Protein AF-A0A7Y2X3U1-F1 (afdb_monomer_lite)

Sequence (58 aa):
MKKLLLFFLLLSLACTSDDPEIEILGEWQLVEVLADPGDGSGKFKSVDSNKRITFFED

Structure (mmCIF, N/CA/C/O backbone):
data_AF-A0A7Y2X3U1-F1
#
_entry.id   AF-A0A7Y2X3U1-F1
#
loop_
_atom_site.group_PDB
_atom_site.id
_atom_site.type_symbol
_atom_site.label_atom_id
_atom_site.label_alt_id
_atom_site.label_comp_id
_atom_site.label_asym_id
_atom_site.label_entity_id
_atom_site.label_seq_id
_atom_site.pdbx_PDB_ins_code
_atom_site.Cartn_x
_atom_site.Cartn_y
_atom_site.Cartn_z
_atom_site.occupancy
_atom_site.B_iso_or_equiv
_atom_site.auth_seq_id
_atom_site.auth_comp_id
_atom_site.auth_asym_id
_atom_site.auth_atom_id
_atom_site.pdbx_PDB_model_num
ATOM 1 N N . MET A 1 1 ? -22.611 -4.278 54.815 1.00 59.19 1 MET A N 1
ATOM 2 C CA . MET A 1 1 ? -22.528 -5.316 53.762 1.00 59.19 1 MET A CA 1
ATOM 3 C C . MET A 1 1 ? -23.259 -4.895 52.485 1.00 59.19 1 MET A C 1
ATOM 5 O O . MET A 1 1 ? -22.589 -4.571 51.520 1.00 59.19 1 MET A O 1
ATOM 9 N N . LYS A 1 2 ? -24.602 -4.789 52.476 1.00 69.00 2 LYS A N 1
ATOM 10 C CA . LYS A 1 2 ? -25.388 -4.469 51.259 1.00 69.00 2 LYS A CA 1
ATOM 11 C C . LYS A 1 2 ? -25.041 -3.122 50.597 1.00 69.00 2 LYS A C 1
ATOM 13 O O . LYS A 1 2 ? -24.952 -3.054 49.381 1.00 69.00 2 LYS A O 1
ATOM 18 N N . LYS A 1 3 ? -24.776 -2.076 51.394 1.00 74.50 3 LYS A N 1
ATOM 19 C CA . LYS A 1 3 ? -24.358 -0.748 50.894 1.00 74.50 3 LYS A CA 1
ATOM 20 C C . LYS A 1 3 ? -22.984 -0.765 50.204 1.00 74.50 3 LYS A C 1
ATOM 22 O O . LYS A 1 3 ? -22.778 -0.033 49.250 1.00 74.50 3 LYS A O 1
ATOM 27 N N . LEU A 1 4 ? -22.076 -1.626 50.673 1.00 82.44 4 LEU A N 1
ATOM 28 C CA . LEU A 1 4 ? -20.745 -1.793 50.083 1.00 82.44 4 LEU A CA 1
ATOM 29 C C . LEU A 1 4 ? -20.826 -2.575 48.763 1.00 82.44 4 LEU A C 1
ATOM 31 O O . LEU A 1 4 ? -20.143 -2.242 47.804 1.00 82.44 4 LEU A O 1
ATOM 35 N N . LEU A 1 5 ? -21.731 -3.557 48.703 1.00 81.88 5 LEU A N 1
ATOM 36 C CA . LEU A 1 5 ? -22.041 -4.301 47.483 1.00 81.88 5 LEU A CA 1
ATOM 37 C C . LEU A 1 5 ? -22.617 -3.386 46.389 1.00 81.88 5 LEU A C 1
ATOM 39 O O . LEU A 1 5 ? -22.221 -3.473 45.233 1.00 81.88 5 LEU A O 1
ATOM 43 N N . LEU A 1 6 ? -23.516 -2.472 46.773 1.00 83.06 6 LEU A N 1
ATOM 44 C CA . LEU A 1 6 ? -24.117 -1.497 45.861 1.00 83.06 6 LEU A CA 1
ATOM 45 C C . LEU A 1 6 ? -23.075 -0.515 45.297 1.00 83.06 6 LEU A C 1
ATOM 47 O O . LEU A 1 6 ? -23.147 -0.137 44.135 1.00 83.06 6 LEU A O 1
ATOM 51 N N . PHE A 1 7 ? -22.090 -0.132 46.112 1.00 83.62 7 PHE A N 1
ATOM 52 C CA . PHE A 1 7 ? -20.998 0.754 45.705 1.00 83.62 7 PHE A CA 1
ATOM 53 C C . PHE A 1 7 ? -20.055 0.089 44.690 1.00 83.62 7 PHE A C 1
ATOM 55 O O . PHE A 1 7 ? -19.692 0.705 43.693 1.00 83.62 7 PHE A O 1
ATOM 62 N N . PHE A 1 8 ? -19.725 -1.191 44.889 1.00 81.38 8 PHE A N 1
ATOM 63 C CA . PHE A 1 8 ? -18.943 -1.966 43.918 1.00 81.38 8 PHE A CA 1
ATOM 64 C C . PHE A 1 8 ? -19.675 -2.163 42.583 1.00 81.38 8 PHE A C 1
ATOM 66 O O . PHE A 1 8 ? -19.042 -2.101 41.534 1.00 81.38 8 PHE A O 1
ATOM 73 N N . LEU A 1 9 ? -21.000 -2.335 42.613 1.00 81.38 9 LEU A N 1
ATOM 74 C CA . LEU A 1 9 ? -21.827 -2.451 41.406 1.00 81.38 9 LEU A CA 1
ATOM 75 C C . LEU A 1 9 ? -21.882 -1.145 40.592 1.00 81.38 9 LEU A C 1
ATOM 77 O O . LEU A 1 9 ? -21.971 -1.172 39.369 1.00 81.38 9 LEU A O 1
ATOM 81 N N . LEU A 1 10 ? -21.815 0.008 41.261 1.00 80.94 10 LEU A N 1
ATOM 82 C CA . LEU A 1 10 ? -21.771 1.313 40.596 1.00 80.94 10 LEU A CA 1
ATOM 83 C C . LEU A 1 10 ? -20.405 1.585 39.948 1.00 80.94 10 LEU A C 1
ATOM 85 O O . LEU A 1 10 ? -20.348 2.177 38.876 1.00 80.94 10 LEU A O 1
ATOM 89 N N . LEU A 1 11 ? -19.314 1.116 40.560 1.00 78.44 11 LEU A N 1
ATOM 90 C CA . LEU A 1 11 ? -17.959 1.261 40.017 1.00 78.44 11 LEU A CA 1
ATOM 91 C C . LEU A 1 11 ? -17.734 0.434 38.744 1.00 78.44 11 LEU A C 1
ATOM 93 O O . LEU A 1 11 ? -16.984 0.864 37.873 1.00 78.44 11 LEU A O 1
ATOM 97 N N . SER A 1 12 ? -18.403 -0.715 38.594 1.00 72.31 12 SER A N 1
ATOM 98 C CA . SER A 1 12 ? -18.300 -1.530 37.374 1.00 72.31 12 SER A CA 1
ATOM 99 C C . SER A 1 12 ? -19.001 -0.917 36.158 1.00 72.31 12 SER A C 1
ATOM 101 O O . SER A 1 12 ? -18.674 -1.276 35.035 1.00 72.31 12 SER A O 1
ATOM 103 N N . LEU A 1 13 ? -19.941 0.013 36.362 1.00 75.88 13 LEU A N 1
ATOM 104 C CA . LEU A 1 13 ? -20.644 0.711 35.276 1.00 75.88 13 LEU A CA 1
ATOM 105 C C . LEU A 1 13 ? -19.841 1.891 34.702 1.00 75.88 13 LEU A C 1
ATOM 107 O O . LEU A 1 13 ? -20.215 2.430 33.669 1.00 75.88 13 LEU A O 1
ATOM 111 N N . ALA A 1 14 ? -18.756 2.306 35.366 1.00 72.44 14 ALA A N 1
ATOM 112 C CA . ALA A 1 14 ? -17.932 3.445 34.954 1.00 72.44 14 ALA A CA 1
ATOM 113 C C . ALA A 1 14 ? -16.816 3.074 33.959 1.00 72.44 14 ALA A C 1
ATOM 115 O O . ALA A 1 14 ? -16.111 3.956 33.474 1.00 72.44 14 ALA A O 1
ATOM 116 N N . CYS A 1 15 ? -16.631 1.784 33.665 1.00 69.44 15 CYS A N 1
ATOM 117 C CA . CYS A 1 15 ? -15.667 1.319 32.675 1.00 69.44 15 CYS A CA 1
ATOM 118 C C . CYS A 1 15 ? -16.368 1.206 31.317 1.00 69.44 15 CYS A C 1
ATOM 120 O O . CYS A 1 15 ? -16.902 0.159 30.964 1.00 69.44 15 CYS A O 1
ATOM 122 N N . THR A 1 16 ? -16.412 2.324 30.599 1.00 70.62 16 THR A N 1
ATOM 123 C CA . THR A 1 16 ? -16.751 2.365 29.176 1.00 70.62 16 THR A CA 1
ATOM 124 C C . THR A 1 16 ? -15.458 2.649 28.427 1.00 70.62 16 THR A C 1
ATOM 126 O O . THR A 1 16 ? -14.871 3.721 28.572 1.00 70.62 16 THR A O 1
ATOM 129 N N . SER A 1 17 ? -14.942 1.640 27.729 1.00 65.75 17 SER A N 1
ATOM 130 C CA . SER A 1 17 ? -13.863 1.817 26.765 1.00 65.75 17 SER A CA 1
ATOM 131 C C . SER A 1 17 ? -14.505 2.292 25.469 1.00 65.75 17 SER A C 1
ATOM 133 O O . SER A 1 17 ? -14.929 1.473 24.657 1.00 65.75 17 SER A O 1
ATOM 135 N N . ASP A 1 18 ? -14.590 3.612 25.301 1.00 65.25 18 ASP A N 1
ATOM 136 C CA . ASP A 1 18 ? -14.719 4.211 23.972 1.00 65.25 18 ASP A CA 1
ATOM 137 C C . ASP A 1 18 ? -13.356 4.047 23.285 1.00 65.25 18 ASP A C 1
ATOM 139 O O . ASP A 1 18 ? -12.594 5.002 23.120 1.00 65.25 18 ASP A O 1
ATOM 143 N N . ASP A 1 19 ? -12.992 2.801 22.977 1.00 68.75 19 ASP A N 1
ATOM 144 C CA . ASP A 1 19 ? -11.947 2.574 21.995 1.00 68.75 19 ASP A CA 1
ATOM 145 C C . ASP A 1 19 ? -12.488 3.183 20.699 1.00 68.75 19 ASP A C 1
ATOM 147 O O . ASP A 1 19 ? -13.627 2.874 20.332 1.00 68.75 19 ASP A O 1
ATOM 151 N N . PRO A 1 20 ? -11.749 4.082 20.025 1.00 66.38 20 PRO A N 1
ATOM 152 C CA . PRO A 1 20 ? -12.180 4.533 18.718 1.00 66.38 20 PRO A CA 1
ATOM 153 C C . PRO A 1 20 ? -12.322 3.275 17.866 1.00 66.38 20 PRO A C 1
ATOM 155 O O . PRO A 1 20 ? -11.349 2.540 17.676 1.00 66.38 20 PRO A O 1
ATOM 158 N N . GLU A 1 21 ? -13.545 2.986 17.423 1.00 68.25 21 GLU A N 1
ATOM 159 C CA . GLU A 1 21 ? -13.780 1.989 16.391 1.00 68.25 21 GLU A CA 1
ATOM 160 C C . GLU A 1 21 ? -13.026 2.500 15.166 1.00 68.25 21 GLU A C 1
ATOM 162 O O . GLU A 1 21 ? -13.513 3.357 14.437 1.00 68.25 21 GLU A O 1
ATOM 167 N N . ILE A 1 22 ? -11.772 2.067 15.002 1.00 69.00 22 ILE A N 1
ATOM 168 C CA . ILE A 1 22 ? -11.015 2.356 13.794 1.00 69.00 22 ILE A CA 1
ATOM 169 C C . ILE A 1 22 ? -11.726 1.568 12.702 1.00 69.00 22 ILE A C 1
ATOM 171 O O . ILE A 1 22 ? -11.513 0.359 12.555 1.00 69.00 22 ILE A O 1
ATOM 175 N N . GLU A 1 23 ? -12.618 2.239 11.983 1.00 73.62 23 GLU A N 1
ATOM 176 C CA . GLU A 1 23 ? -13.342 1.629 10.888 1.00 73.62 23 GLU A CA 1
ATOM 177 C C . GLU A 1 23 ? -12.317 1.265 9.808 1.00 73.62 23 GLU A C 1
ATOM 179 O O . GLU A 1 23 ? -11.539 2.082 9.301 1.00 73.62 23 GLU A O 1
ATOM 184 N N . ILE A 1 24 ? -12.220 -0.035 9.534 1.00 78.25 24 ILE A N 1
ATOM 185 C CA . ILE A 1 24 ? -11.325 -0.543 8.503 1.00 78.25 24 ILE A CA 1
ATOM 186 C C . ILE A 1 24 ? -11.986 -0.228 7.164 1.00 78.25 24 ILE A C 1
ATOM 188 O O . ILE A 1 24 ? -12.915 -0.923 6.756 1.00 78.25 24 ILE A O 1
ATOM 192 N N . LEU A 1 25 ? -11.455 0.767 6.448 1.00 84.44 25 LEU A N 1
ATOM 193 C CA . LEU A 1 25 ? -11.863 1.081 5.075 1.00 84.44 25 LEU A CA 1
ATOM 194 C C . LEU A 1 25 ? -11.703 -0.132 4.144 1.00 84.44 25 LEU A C 1
ATOM 196 O O . LEU A 1 25 ? -12.488 -0.323 3.215 1.00 84.44 25 LEU A O 1
ATOM 200 N N . GLY A 1 26 ? -10.679 -0.962 4.376 1.00 91.12 26 GLY A N 1
ATOM 201 C CA . GLY A 1 26 ? -10.533 -2.257 3.709 1.00 91.12 26 GLY A CA 1
ATOM 202 C C . GLY A 1 26 ? -9.107 -2.802 3.674 1.00 91.12 26 GLY A C 1
ATOM 203 O O . GLY A 1 26 ? -8.142 -2.130 4.040 1.00 91.12 26 GLY A O 1
ATOM 204 N N . GLU A 1 27 ? -8.969 -4.035 3.181 1.00 95.06 27 GLU A N 1
ATOM 205 C CA . GLU A 1 27 ? -7.679 -4.711 3.030 1.00 95.06 27 GLU A CA 1
ATOM 206 C C . GLU A 1 27 ? -7.455 -5.192 1.590 1.00 95.06 27 GLU A C 1
ATOM 208 O O . GLU A 1 27 ? -8.206 -6.015 1.058 1.00 95.06 27 GLU A O 1
ATOM 213 N N . TRP A 1 28 ? -6.368 -4.730 0.978 1.00 95.69 28 TRP A N 1
ATOM 214 C CA . TRP A 1 28 ? -6.090 -4.877 -0.450 1.00 95.69 28 TRP A CA 1
ATOM 215 C C . TRP A 1 28 ? -4.798 -5.653 -0.686 1.00 95.69 28 TRP A C 1
ATOM 217 O O . TRP A 1 28 ? -3.818 -5.463 0.031 1.00 95.69 28 TRP A O 1
ATOM 227 N N . GLN A 1 29 ? -4.767 -6.520 -1.699 1.00 97.06 29 GLN A N 1
ATOM 228 C CA . GLN A 1 29 ? -3.529 -7.173 -2.128 1.00 97.06 29 GLN A CA 1
ATOM 229 C C . GLN A 1 29 ? -2.743 -6.245 -3.060 1.00 97.06 29 GLN A C 1
ATOM 231 O O . GLN A 1 29 ? -3.287 -5.737 -4.039 1.00 97.06 29 GLN A O 1
ATOM 236 N N . LEU A 1 30 ? -1.452 -6.053 -2.780 1.00 97.31 30 LEU A N 1
ATOM 237 C CA . LEU A 1 30 ? -0.558 -5.336 -3.683 1.00 97.31 30 LEU A CA 1
ATOM 238 C C . LEU A 1 30 ? -0.241 -6.236 -4.882 1.00 97.31 30 LEU A C 1
ATOM 240 O O . LEU A 1 30 ? 0.319 -7.314 -4.696 1.00 97.31 30 LEU A O 1
ATOM 244 N N . VAL A 1 31 ? -0.580 -5.788 -6.092 1.00 97.50 31 VAL A N 1
ATOM 245 C CA . VAL A 1 31 ? -0.354 -6.552 -7.337 1.00 97.50 31 VAL A CA 1
ATOM 246 C C . VAL A 1 31 ? 0.701 -5.924 -8.246 1.00 97.50 31 VAL A C 1
ATOM 248 O O . VAL A 1 31 ? 1.362 -6.636 -9.000 1.00 97.50 31 VAL A O 1
ATOM 251 N N . GLU A 1 32 ? 0.942 -4.618 -8.123 1.00 97.62 32 GLU A N 1
ATOM 252 C CA . GLU A 1 32 ? 1.912 -3.889 -8.937 1.00 97.62 32 GLU A CA 1
ATOM 253 C C . GLU A 1 32 ? 2.455 -2.641 -8.229 1.00 97.62 32 GLU A C 1
ATOM 255 O O . GLU A 1 32 ? 1.803 -2.067 -7.359 1.00 97.62 32 GLU A O 1
ATOM 260 N N . VAL A 1 33 ? 3.669 -2.227 -8.601 1.00 96.44 33 VAL A N 1
ATOM 261 C CA . VAL A 1 33 ? 4.311 -0.990 -8.128 1.00 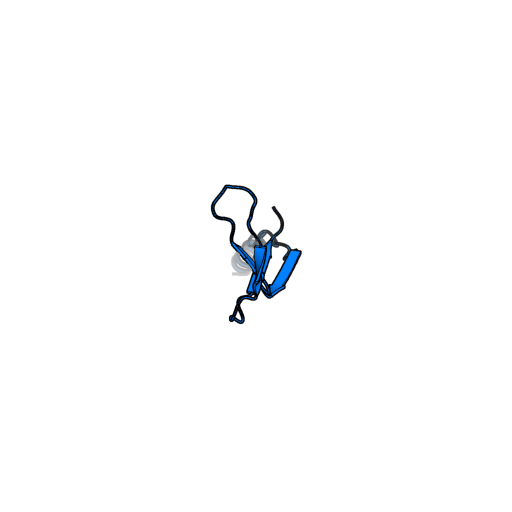96.44 33 VAL A CA 1
ATOM 262 C C . VAL A 1 33 ? 4.822 -0.169 -9.306 1.00 96.44 33 VAL A C 1
ATOM 264 O O . VAL A 1 33 ? 5.399 -0.715 -10.249 1.00 96.44 33 VAL A O 1
ATOM 267 N N . LEU A 1 34 ? 4.632 1.150 -9.251 1.00 97.12 34 LEU A N 1
ATOM 268 C CA . LEU A 1 34 ? 5.193 2.078 -10.229 1.00 97.12 34 LEU A CA 1
ATOM 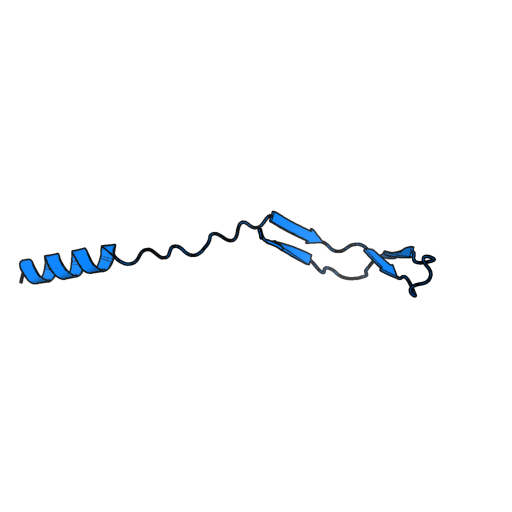269 C C . LEU A 1 34 ? 6.694 2.257 -9.964 1.00 97.12 34 LEU A C 1
ATOM 271 O O . LEU A 1 34 ? 7.088 2.860 -8.969 1.00 97.12 34 LEU A O 1
ATOM 275 N N . ALA A 1 35 ? 7.534 1.728 -10.852 1.00 94.38 35 ALA A N 1
ATOM 276 C CA . ALA A 1 35 ? 8.986 1.856 -10.767 1.00 94.38 35 ALA A CA 1
ATOM 277 C C . ALA A 1 35 ? 9.469 3.018 -11.651 1.00 94.38 35 ALA A C 1
ATOM 279 O O . ALA A 1 35 ? 9.866 2.793 -12.797 1.00 94.38 35 ALA A O 1
ATOM 280 N N . ASP A 1 36 ? 9.399 4.244 -11.127 1.00 96.31 36 ASP A N 1
ATOM 281 C CA . ASP A 1 36 ? 9.814 5.479 -11.810 1.00 96.31 36 ASP A CA 1
ATOM 282 C C . ASP A 1 36 ? 11.162 5.996 -11.264 1.00 96.31 36 ASP A C 1
ATOM 284 O O . ASP A 1 36 ? 11.310 6.104 -10.044 1.00 96.31 36 ASP A O 1
ATOM 288 N N . PRO A 1 37 ? 12.154 6.309 -12.122 1.00 94.88 37 PRO A N 1
ATOM 289 C CA . PRO A 1 37 ? 13.425 6.897 -11.691 1.00 94.88 37 PRO A CA 1
ATOM 290 C C . PRO A 1 37 ? 13.338 8.402 -11.360 1.00 94.88 37 PRO A C 1
ATOM 292 O O . PRO A 1 37 ? 14.342 8.989 -10.960 1.00 94.88 37 PRO A O 1
ATOM 295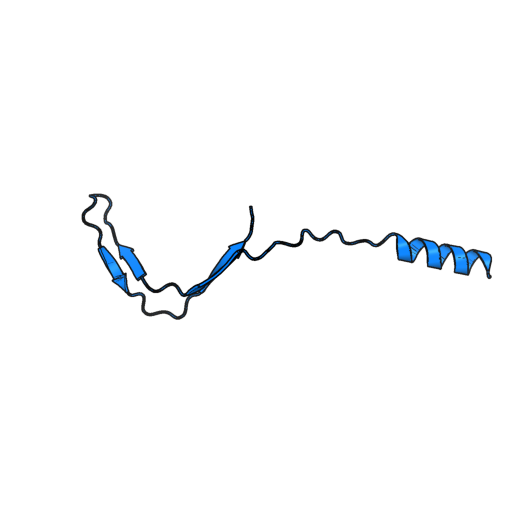 N N . GLY A 1 38 ? 12.171 9.031 -11.514 1.00 94.38 38 GLY A N 1
ATOM 296 C CA . GLY A 1 38 ? 11.915 10.450 -11.262 1.00 94.38 38 GLY A CA 1
ATOM 297 C C . GLY A 1 38 ? 11.874 11.323 -12.520 1.00 94.38 38 GLY A C 1
ATOM 298 O O . GLY A 1 38 ? 11.859 12.545 -12.400 1.00 94.38 38 GLY A O 1
ATOM 299 N N . ASP A 1 39 ? 11.866 10.726 -13.714 1.00 96.38 39 ASP A N 1
ATOM 300 C CA . ASP A 1 39 ? 11.797 11.428 -15.006 1.00 96.38 39 ASP A CA 1
ATOM 301 C C . ASP A 1 39 ? 10.436 11.267 -15.709 1.00 96.38 39 ASP A C 1
ATOM 303 O O . ASP A 1 39 ? 10.240 11.780 -16.812 1.00 96.38 39 ASP A O 1
ATOM 307 N N . GLY A 1 40 ? 9.487 10.567 -15.076 1.00 96.25 40 GLY A N 1
ATOM 308 C CA . GLY A 1 40 ? 8.156 10.308 -15.622 1.00 96.25 40 GLY A CA 1
ATOM 309 C C . GLY A 1 40 ? 8.104 9.154 -16.628 1.00 96.25 40 GLY A C 1
ATOM 310 O O . GLY A 1 40 ? 7.060 8.927 -17.240 1.00 96.25 40 GLY A O 1
ATOM 311 N N . SER A 1 41 ? 9.203 8.419 -16.827 1.00 95.75 41 SER A N 1
ATOM 312 C CA . SER A 1 41 ? 9.252 7.229 -17.688 1.00 95.75 41 SER A CA 1
ATOM 313 C C . SER A 1 41 ? 8.832 5.936 -16.978 1.00 95.75 41 SER A C 1
ATOM 315 O O . SER A 1 41 ? 8.870 4.853 -17.579 1.00 95.75 41 SER A O 1
ATOM 317 N N . GLY A 1 42 ? 8.438 6.030 -15.704 1.00 96.75 42 GLY A N 1
ATOM 318 C CA . GLY A 1 42 ? 8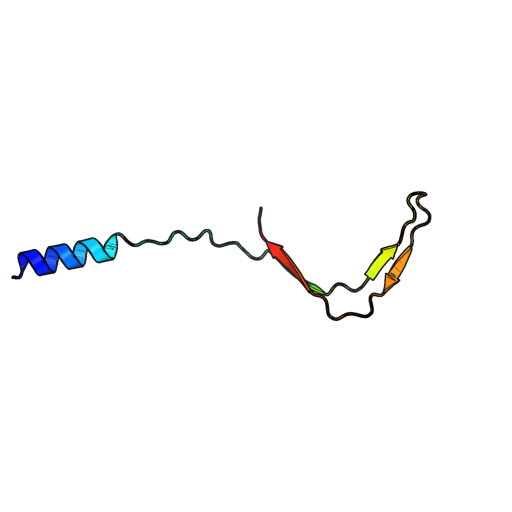.086 4.897 -14.868 1.00 96.75 42 GLY A CA 1
ATOM 319 C C . GLY A 1 42 ? 6.982 4.029 -15.451 1.00 96.75 42 GLY A C 1
ATOM 320 O O . GLY A 1 42 ? 6.068 4.479 -16.142 1.00 96.75 42 GLY A O 1
ATOM 321 N N . LYS A 1 43 ? 7.065 2.735 -15.144 1.00 97.06 43 LYS A N 1
ATOM 322 C CA . LYS A 1 43 ? 6.039 1.753 -15.501 1.00 97.06 4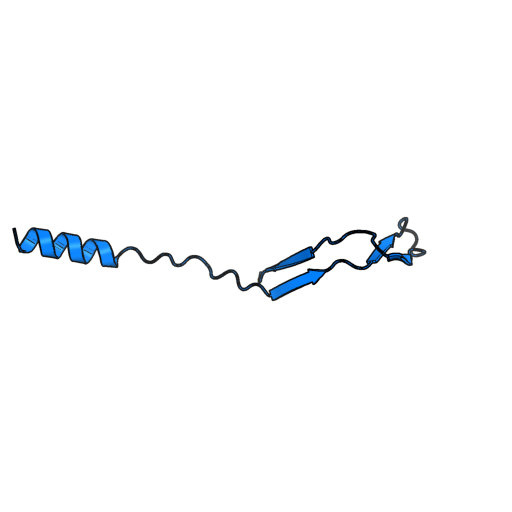3 LYS A CA 1
ATOM 323 C C . LYS A 1 43 ? 5.666 0.925 -14.291 1.00 97.06 43 LYS A C 1
ATOM 325 O O . LYS A 1 43 ? 6.513 0.645 -13.438 1.00 97.06 43 LYS A O 1
ATOM 330 N N . PHE A 1 44 ? 4.408 0.508 -14.251 1.00 97.44 44 PHE A N 1
ATOM 331 C CA . PHE A 1 44 ? 3.969 -0.484 -13.290 1.00 97.44 44 PHE A CA 1
ATOM 332 C C . PHE A 1 44 ? 4.647 -1.824 -13.573 1.00 97.44 44 PHE A C 1
ATOM 334 O O . PHE A 1 44 ? 4.776 -2.256 -14.722 1.00 97.44 44 PHE A O 1
ATOM 341 N N . LYS A 1 45 ? 5.121 -2.461 -12.508 1.00 96.81 45 LYS A N 1
ATOM 342 C CA . LYS A 1 45 ? 5.706 -3.798 -12.528 1.00 96.81 45 LYS A CA 1
ATOM 343 C C . LYS A 1 45 ? 4.951 -4.660 -11.535 1.00 96.81 45 LYS A C 1
ATOM 345 O O . LYS A 1 45 ? 4.739 -4.228 -10.403 1.00 96.81 45 LYS A O 1
ATOM 350 N N . SER A 1 46 ? 4.579 -5.866 -11.952 1.00 97.38 46 SER A N 1
ATOM 351 C CA . SER A 1 46 ? 3.948 -6.837 -11.062 1.00 97.38 46 SER A CA 1
ATOM 352 C C . SER A 1 46 ? 4.851 -7.132 -9.867 1.00 97.38 46 SER A C 1
ATOM 354 O O . SER A 1 46 ? 6.072 -7.231 -10.019 1.00 97.38 46 SER A O 1
ATOM 356 N N . VAL A 1 47 ? 4.256 -7.273 -8.685 1.00 96.38 47 VAL A N 1
ATOM 357 C CA . VAL A 1 47 ? 4.983 -7.714 -7.493 1.00 96.38 47 VAL A CA 1
ATOM 358 C C . VAL A 1 47 ? 4.867 -9.224 -7.333 1.00 96.38 47 VAL A C 1
ATOM 360 O O . VAL A 1 47 ? 3.786 -9.790 -7.462 1.00 96.38 47 VAL A O 1
ATOM 363 N N . ASP A 1 48 ? 5.981 -9.874 -7.009 1.00 96.44 48 ASP A N 1
ATOM 364 C CA . ASP A 1 48 ? 6.000 -11.284 -6.617 1.00 96.44 48 ASP A CA 1
ATOM 365 C C . ASP A 1 48 ? 5.922 -11.383 -5.088 1.00 96.44 48 ASP A C 1
ATOM 367 O O . ASP A 1 48 ? 6.908 -11.622 -4.388 1.00 96.44 48 ASP A O 1
ATOM 371 N N . SER A 1 49 ? 4.758 -11.036 -4.534 1.00 94.88 49 SER A N 1
ATOM 372 C CA . SER A 1 49 ? 4.499 -11.170 -3.100 1.00 94.88 49 SER A CA 1
ATOM 373 C C . SER A 1 49 ? 3.005 -11.258 -2.801 1.00 94.88 49 SER A C 1
ATOM 375 O O . SER A 1 49 ? 2.185 -10.663 -3.494 1.00 94.88 49 SER A O 1
ATOM 377 N N . ASN A 1 50 ? 2.664 -11.884 -1.676 1.00 96.62 50 ASN A N 1
ATOM 378 C CA . ASN A 1 50 ? 1.302 -11.901 -1.133 1.00 96.62 50 ASN A CA 1
ATOM 379 C C . ASN A 1 50 ? 1.050 -10.741 -0.151 1.00 96.62 50 ASN A C 1
ATOM 381 O O . ASN A 1 50 ? 0.277 -10.880 0.796 1.00 96.62 50 ASN A O 1
ATOM 385 N N . LYS A 1 51 ? 1.756 -9.613 -0.310 1.00 96.81 51 LYS A N 1
ATOM 386 C CA . LYS A 1 51 ? 1.622 -8.460 0.586 1.00 96.81 51 LYS A CA 1
ATOM 387 C C . LYS A 1 51 ? 0.202 -7.895 0.516 1.00 96.81 51 LYS A C 1
ATOM 389 O O . LYS A 1 51 ? -0.306 -7.612 -0.569 1.00 96.81 51 LYS A O 1
ATOM 394 N N . ARG A 1 52 ? -0.389 -7.667 1.689 1.00 97.06 52 ARG A N 1
ATOM 395 C CA . ARG A 1 52 ? -1.672 -6.979 1.854 1.00 97.06 52 ARG A CA 1
ATOM 396 C C . ARG A 1 52 ? -1.480 -5.661 2.603 1.00 97.06 52 ARG A C 1
ATOM 398 O O . ARG A 1 52 ? -0.561 -5.545 3.415 1.00 97.06 52 ARG A O 1
ATOM 405 N N . ILE A 1 53 ? -2.290 -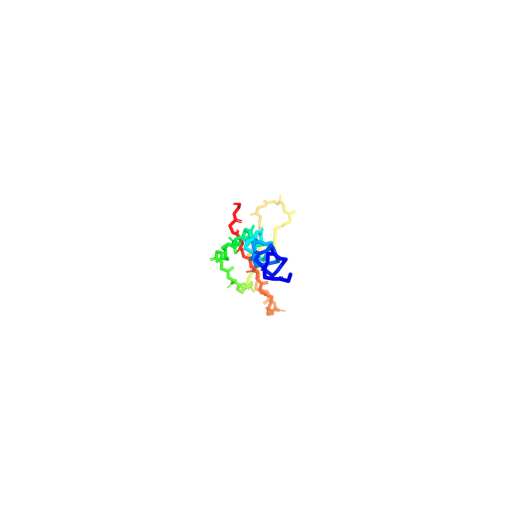4.665 2.262 1.00 95.25 53 ILE A N 1
ATOM 406 C CA . ILE A 1 53 ? -2.272 -3.309 2.815 1.00 95.25 53 ILE A CA 1
ATOM 407 C C . ILE A 1 53 ? -3.651 -3.036 3.408 1.00 95.25 53 ILE A C 1
ATOM 409 O O . ILE A 1 53 ? -4.657 -3.214 2.719 1.00 95.25 53 ILE A O 1
ATOM 413 N N . THR A 1 54 ? -3.682 -2.598 4.662 1.00 94.44 54 THR A N 1
ATOM 414 C CA . THR A 1 54 ? -4.911 -2.216 5.364 1.00 94.44 54 THR A CA 1
ATOM 415 C C . THR A 1 54 ? -5.028 -0.700 5.382 1.00 94.44 54 THR A C 1
ATOM 417 O O . THR A 1 54 ? -4.083 -0.021 5.784 1.00 94.44 54 THR A O 1
ATOM 420 N N . PHE A 1 55 ? -6.176 -0.185 4.948 1.00 91.12 55 PHE A N 1
ATOM 421 C CA . PHE A 1 55 ? -6.539 1.220 5.093 1.00 91.12 55 PHE A CA 1
ATOM 422 C C . PHE A 1 55 ? -7.509 1.368 6.260 1.00 91.12 55 PHE A C 1
ATOM 424 O O . PHE A 1 55 ? -8.450 0.583 6.400 1.00 91.12 55 PHE A O 1
ATOM 431 N N . PHE A 1 56 ? -7.250 2.376 7.078 1.00 88.31 56 PHE A N 1
ATOM 432 C CA . PHE A 1 56 ? -8.061 2.776 8.218 1.00 88.31 56 PHE A CA 1
ATOM 433 C C . PHE A 1 56 ? -8.670 4.143 7.911 1.00 88.31 56 PHE A C 1
ATOM 435 O O . PHE A 1 56 ? -8.085 4.888 7.121 1.00 88.31 56 PHE A O 1
ATOM 442 N N . GLU A 1 57 ? -9.829 4.447 8.486 1.00 83.50 57 GLU A N 1
ATOM 443 C CA . GLU A 1 57 ? -10.354 5.815 8.466 1.00 83.50 57 GLU A CA 1
ATOM 444 C C . GLU A 1 57 ? -9.396 6.795 9.164 1.00 83.50 57 GLU A C 1
ATOM 446 O O . GLU A 1 57 ? -8.641 6.401 10.059 1.00 83.50 57 GLU A O 1
ATOM 451 N N . ASP A 1 58 ? -9.400 8.045 8.686 1.00 72.00 58 ASP A N 1
ATOM 452 C CA . ASP A 1 58 ? -8.555 9.147 9.176 1.00 72.00 58 ASP A CA 1
ATOM 453 C C . ASP A 1 58 ? -9.013 9.689 10.543 1.00 72.00 58 ASP A C 1
ATOM 455 O O . ASP A 1 58 ? -10.240 9.848 10.750 1.00 72.00 58 ASP A O 1
#

Radius of gyration: 25.33 Å; chains: 1; bounding box: 39×23×72 Å

Secondary structure (DSSP, 8-state):
-HHHHHHHHHHGGG---------EEEEEE--EEEE--SSS--EEEE--S--EEEEE--

pLDDT: mean 85.82, std 11.65, range [59.19, 97.62]

Foldseek 3Di:
DVVVVVVVVVVVVPDDPVPPPQPWPDKAFQQWDFDDPPPPPTDIDGDPDRDMDIDTDD